Protein AF-A0A971QJQ2-F1 (afdb_monomer)

Nearest PDB structures (foldseek):
  7ohq-assembly1_v  TM=2.981E-01  e=3.728E+00  Saccharomyces cerevisiae S288C

Foldseek 3Di:
DDDPPPPPPPPDDDDDPDPDDPVVVVVVVVVCVVPAQWDQDPVRDIDGNPDDPPDDQPPDHPDPPPPPPDDDDD

Mean predicted aligned error: 15.32 Å

Secondary structure (DSSP, 8-state):
------------SS-PPPSS-HHHHHHHHHHHHHT-SEEE-TTS-EEE-S--TTSPPPSS--------------

Radius of gyration: 19.75 Å; Cα contacts (8 Å, |Δi|>4): 17; chains: 1; bounding box: 58×35×40 Å

Structure (mm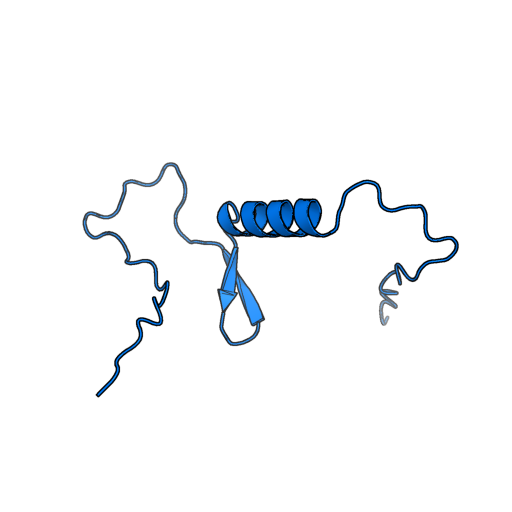CIF, N/CA/C/O backbone):
data_AF-A0A971QJQ2-F1
#
_entry.id   AF-A0A971QJQ2-F1
#
loop_
_atom_site.group_PDB
_atom_site.id
_atom_site.type_symbol
_atom_site.label_atom_id
_atom_site.label_alt_id
_atom_site.label_comp_id
_atom_site.label_asym_id
_atom_site.label_entity_id
_atom_site.label_seq_id
_atom_site.pdbx_PDB_ins_code
_atom_site.Cartn_x
_atom_site.Cartn_y
_atom_site.Cartn_z
_atom_site.occupancy
_atom_site.B_iso_or_equiv
_atom_site.auth_seq_id
_atom_site.auth_comp_id
_atom_site.auth_asym_id
_atom_site.auth_atom_id
_atom_site.pdbx_PDB_model_num
ATOM 1 N N . MET A 1 1 ? 31.769 7.948 19.536 1.00 44.56 1 MET A N 1
ATOM 2 C CA . MET A 1 1 ? 31.621 6.800 18.619 1.00 44.56 1 MET A CA 1
ATOM 3 C C . MET A 1 1 ? 30.262 6.951 17.969 1.00 44.56 1 MET A C 1
ATOM 5 O O . MET A 1 1 ? 29.268 6.549 18.557 1.00 44.56 1 MET A O 1
ATOM 9 N N . GLU A 1 2 ? 30.208 7.654 16.845 1.00 52.22 2 GLU A N 1
ATOM 10 C CA . GLU A 1 2 ? 28.983 7.807 16.059 1.00 52.22 2 GLU A CA 1
ATOM 11 C C . GLU A 1 2 ? 28.967 6.650 15.063 1.00 52.22 2 GLU A C 1
ATOM 13 O O . GLU A 1 2 ? 29.900 6.510 14.278 1.00 52.22 2 GLU A O 1
ATOM 18 N N . GLY A 1 3 ? 27.985 5.756 15.184 1.00 53.91 3 GLY A N 1
ATOM 19 C CA . GLY A 1 3 ? 27.798 4.676 14.225 1.00 53.91 3 GLY A CA 1
ATOM 20 C C . GLY A 1 3 ? 27.249 5.262 12.933 1.00 53.91 3 GLY A C 1
ATOM 21 O O . GLY A 1 3 ? 26.091 5.674 12.883 1.00 53.91 3 GLY A O 1
ATOM 22 N N . ASP A 1 4 ? 28.076 5.293 11.901 1.00 51.97 4 ASP A N 1
ATOM 23 C CA . ASP A 1 4 ? 27.714 5.517 10.510 1.00 51.97 4 ASP A CA 1
ATOM 24 C C . ASP A 1 4 ? 26.898 4.321 10.006 1.00 51.97 4 ASP A C 1
ATOM 26 O O . ASP A 1 4 ? 27.345 3.473 9.239 1.00 51.97 4 ASP A O 1
ATOM 30 N N . GLY A 1 5 ? 25.653 4.230 10.474 1.00 55.78 5 GLY A N 1
ATOM 31 C CA . GLY A 1 5 ? 24.646 3.349 9.904 1.00 55.78 5 GLY A CA 1
ATOM 32 C C . GLY A 1 5 ? 24.306 3.831 8.500 1.00 55.78 5 GLY A C 1
ATOM 33 O O . GLY A 1 5 ? 23.294 4.502 8.310 1.00 55.78 5 GLY A O 1
ATOM 34 N N . VAL A 1 6 ? 25.168 3.524 7.528 1.00 59.62 6 VAL A N 1
ATOM 35 C CA . VAL A 1 6 ? 24.922 3.756 6.106 1.00 59.62 6 VAL A CA 1
ATOM 36 C C . VAL A 1 6 ? 23.618 3.045 5.768 1.00 59.62 6 VAL A C 1
ATOM 38 O O . VAL A 1 6 ? 23.549 1.817 5.704 1.00 59.62 6 VAL A O 1
ATOM 41 N N . ALA A 1 7 ? 22.552 3.826 5.606 1.00 62.47 7 ALA A N 1
ATOM 42 C CA . ALA A 1 7 ? 21.300 3.338 5.068 1.00 62.47 7 ALA A CA 1
ATOM 43 C C . ALA A 1 7 ? 21.612 2.827 3.661 1.00 62.47 7 ALA A C 1
ATOM 45 O O . ALA A 1 7 ? 21.821 3.628 2.754 1.00 62.47 7 ALA A O 1
ATOM 46 N N . ASN A 1 8 ? 21.726 1.504 3.506 1.00 60.06 8 ASN A N 1
ATOM 47 C CA . ASN A 1 8 ? 22.002 0.869 2.223 1.00 60.06 8 ASN A CA 1
ATOM 48 C C . ASN A 1 8 ? 21.019 1.414 1.181 1.00 60.06 8 ASN A C 1
ATOM 50 O O . ASN A 1 8 ? 19.824 1.108 1.199 1.00 60.06 8 ASN A O 1
ATOM 54 N N . SER A 1 9 ? 21.527 2.270 0.301 1.00 59.09 9 SER A N 1
ATOM 55 C CA . SER A 1 9 ? 20.779 2.867 -0.788 1.00 59.09 9 SER A CA 1
ATOM 56 C C . SER A 1 9 ? 20.555 1.785 -1.837 1.00 59.09 9 SER A C 1
ATOM 58 O O . SER A 1 9 ? 21.462 1.461 -2.599 1.00 59.09 9 SER A O 1
ATOM 60 N N . TYR A 1 10 ? 19.349 1.223 -1.904 1.00 58.69 10 TYR A N 1
ATOM 61 C CA . TYR A 1 10 ? 18.945 0.272 -2.950 1.00 58.69 10 TYR A CA 1
ATOM 62 C C . TYR A 1 10 ? 18.735 0.964 -4.317 1.00 58.69 10 TYR A C 1
ATOM 64 O O . TYR A 1 10 ? 17.828 0.617 -5.074 1.00 58.69 10 TYR A O 1
ATOM 72 N N . ALA A 1 11 ? 19.545 1.976 -4.637 1.00 58.44 11 ALA A N 1
ATOM 73 C CA . ALA A 1 11 ? 19.461 2.737 -5.875 1.00 58.44 11 ALA A CA 1
ATOM 74 C C . ALA A 1 11 ? 20.240 2.031 -7.000 1.00 58.44 11 ALA A C 1
ATOM 76 O O . ALA A 1 11 ? 21.389 2.341 -7.275 1.00 58.44 11 ALA A O 1
ATOM 77 N N . ILE A 1 12 ? 19.569 1.037 -7.586 1.00 62.84 12 ILE A N 1
ATOM 78 C CA . ILE A 1 12 ? 19.441 0.745 -9.025 1.00 62.84 12 ILE A CA 1
ATOM 79 C C . ILE A 1 12 ? 20.684 0.988 -9.905 1.00 62.84 12 ILE A C 1
ATOM 81 O O . ILE A 1 12 ? 20.675 1.870 -10.759 1.00 62.84 12 ILE A O 1
ATOM 85 N N . ASP A 1 13 ? 21.664 0.091 -9.833 1.00 56.31 13 ASP A N 1
ATOM 86 C CA . ASP A 1 13 ? 22.497 -0.210 -11.000 1.00 56.31 13 ASP A CA 1
ATOM 87 C C . ASP A 1 13 ? 21.974 -1.494 -11.663 1.00 56.31 13 ASP A C 1
ATOM 89 O O . ASP A 1 13 ? 22.0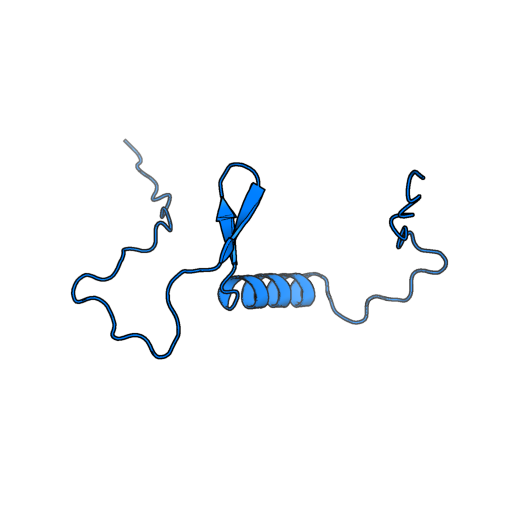17 -2.586 -11.095 1.00 56.31 13 ASP A O 1
ATOM 93 N N . GLY A 1 14 ? 21.425 -1.355 -12.876 1.00 60.66 14 GLY A N 1
ATOM 94 C CA . GLY A 1 14 ? 20.966 -2.477 -13.705 1.00 60.66 14 GLY A CA 1
ATOM 95 C C . GLY A 1 14 ? 19.552 -2.975 -13.393 1.00 60.66 14 GLY A C 1
ATOM 96 O O . GLY A 1 14 ? 19.375 -4.128 -12.992 1.00 60.66 14 GLY A O 1
ATOM 97 N N . ASN A 1 15 ? 18.541 -2.125 -13.624 1.00 68.38 15 ASN A N 1
ATOM 98 C CA . ASN A 1 15 ? 17.123 -2.460 -13.465 1.00 68.38 15 ASN A CA 1
ATOM 99 C C . ASN A 1 15 ? 16.775 -3.740 -14.249 1.00 68.38 15 ASN A C 1
ATOM 101 O O . ASN A 1 15 ? 16.703 -3.739 -15.480 1.00 68.38 15 ASN A O 1
ATOM 105 N N . LYS A 1 16 ? 16.595 -4.854 -13.536 1.00 78.12 16 LYS A N 1
ATOM 106 C CA . LYS A 1 16 ? 16.061 -6.086 -14.118 1.00 78.12 16 LYS A CA 1
ATOM 107 C C . LYS A 1 16 ? 14.622 -5.820 -14.578 1.00 78.12 16 LYS A C 1
ATOM 109 O O . LYS A 1 16 ? 13.949 -4.976 -13.981 1.00 78.12 16 LYS A O 1
ATOM 114 N N . PRO A 1 17 ? 14.131 -6.515 -15.619 1.00 83.69 17 PRO A N 1
ATOM 115 C CA . PRO A 1 17 ? 12.720 -6.423 -15.967 1.00 83.69 17 PRO A CA 1
ATOM 116 C C . PRO A 1 17 ? 11.867 -6.788 -14.747 1.00 83.69 17 PRO A C 1
ATOM 118 O O . PRO A 1 17 ? 12.238 -7.660 -13.957 1.00 83.69 17 PRO A O 1
ATOM 121 N N 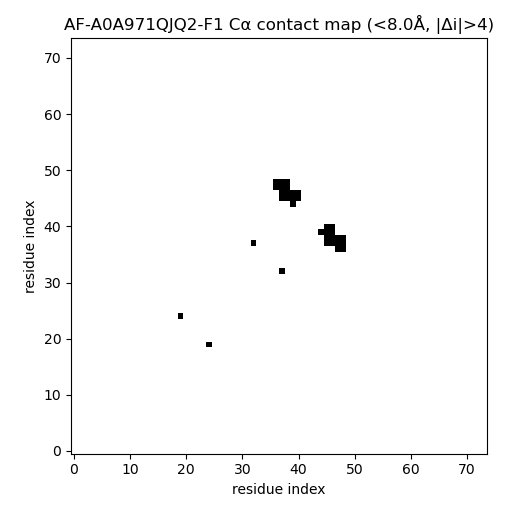. ALA A 1 18 ? 10.739 -6.098 -14.585 1.00 84.62 18 ALA A N 1
ATOM 122 C CA . ALA A 1 18 ? 9.823 -6.361 -13.487 1.00 84.62 18 ALA A CA 1
ATOM 123 C C . ALA A 1 18 ? 9.347 -7.824 -13.542 1.00 84.62 18 ALA A C 1
ATOM 125 O O . ALA A 1 18 ? 8.893 -8.293 -14.583 1.00 84.62 18 ALA A O 1
ATOM 126 N N . ILE A 1 19 ? 9.470 -8.542 -12.421 1.00 90.00 19 ILE A N 1
ATOM 127 C CA . ILE A 1 19 ? 9.059 -9.953 -12.313 1.00 90.00 19 ILE A CA 1
ATOM 128 C C . ILE A 1 19 ? 7.530 -10.071 -12.353 1.00 90.00 19 ILE A C 1
ATOM 130 O O . ILE A 1 19 ? 6.987 -11.025 -12.903 1.00 90.00 19 ILE A O 1
ATOM 134 N N . ILE A 1 20 ? 6.845 -9.092 -11.762 1.00 92.81 20 ILE A N 1
ATOM 135 C CA . ILE A 1 20 ? 5.388 -8.998 -11.706 1.00 92.81 20 ILE A CA 1
ATOM 136 C C . ILE A 1 20 ? 4.943 -7.617 -12.166 1.00 92.81 20 ILE A C 1
ATOM 138 O O . ILE A 1 20 ? 5.708 -6.649 -12.117 1.00 92.81 20 ILE A O 1
ATOM 142 N N . THR A 1 21 ? 3.691 -7.525 -12.598 1.00 94.12 21 THR A N 1
ATOM 143 C CA . THR A 1 21 ? 3.091 -6.237 -12.946 1.00 94.12 21 THR A CA 1
ATOM 144 C C . THR A 1 21 ? 2.940 -5.355 -11.704 1.00 94.12 21 THR A C 1
ATOM 146 O O . THR A 1 21 ? 2.862 -5.836 -10.570 1.00 94.12 21 THR A O 1
ATOM 149 N N . LYS A 1 22 ? 2.875 -4.037 -11.918 1.00 90.50 22 LYS A N 1
ATOM 150 C CA . LYS A 1 22 ? 2.631 -3.063 -10.844 1.00 90.50 22 LYS A CA 1
ATOM 151 C C . LYS A 1 22 ? 1.319 -3.346 -10.110 1.00 90.50 22 LYS A C 1
ATOM 153 O O . LYS A 1 22 ? 1.276 -3.251 -8.892 1.00 90.50 22 LYS A O 1
ATOM 158 N N . GLU A 1 23 ? 0.292 -3.749 -10.849 1.00 95.12 23 GLU A N 1
ATOM 159 C CA . GLU A 1 23 ? -1.014 -4.125 -10.308 1.00 95.12 23 GLU A CA 1
ATOM 160 C C . GLU A 1 23 ? -0.903 -5.303 -9.334 1.00 95.12 23 GLU A C 1
ATOM 162 O O . GLU A 1 23 ? -1.258 -5.168 -8.165 1.00 95.12 23 GLU A O 1
ATOM 167 N N . GLN A 1 24 ? -0.281 -6.408 -9.759 1.00 94.94 24 GLN A N 1
ATOM 168 C CA . GLN A 1 24 ? -0.047 -7.576 -8.898 1.00 94.94 24 GLN A CA 1
ATOM 169 C C . GLN A 1 24 ? 0.775 -7.228 -7.651 1.00 94.94 24 GLN A C 1
ATOM 171 O O . GLN A 1 24 ? 0.535 -7.753 -6.561 1.00 94.94 24 GLN A O 1
ATOM 176 N N . PHE A 1 25 ? 1.759 -6.337 -7.794 1.00 95.12 25 PHE A N 1
ATOM 177 C CA . PHE A 1 25 ? 2.535 -5.854 -6.658 1.00 95.12 25 PHE A CA 1
ATOM 178 C C . PHE A 1 25 ? 1.660 -5.075 -5.671 1.00 95.12 25 PHE A C 1
ATOM 180 O O . PHE A 1 25 ? 1.696 -5.352 -4.472 1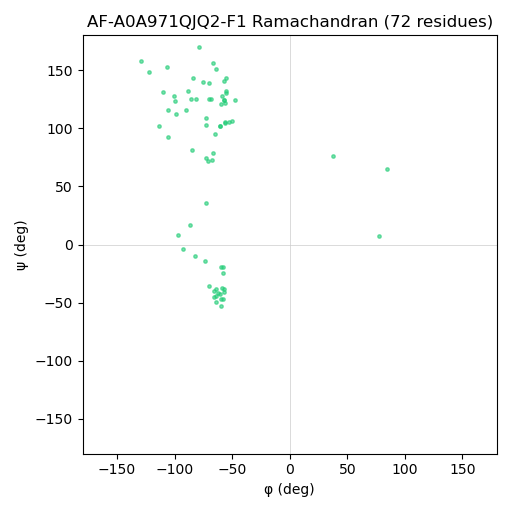.00 95.12 25 PHE A O 1
ATOM 187 N N . GLU A 1 26 ? 0.867 -4.120 -6.157 1.00 93.56 26 GLU A N 1
ATOM 188 C CA . GLU A 1 26 ? -0.021 -3.298 -5.333 1.00 93.56 26 GLU A CA 1
ATOM 189 C C . GLU A 1 26 ? -1.081 -4.139 -4.617 1.00 93.56 26 GLU A C 1
ATOM 191 O O . GLU A 1 26 ? -1.317 -3.934 -3.424 1.00 93.56 26 GLU A O 1
ATOM 196 N N . GLU A 1 27 ? -1.670 -5.123 -5.293 1.00 94.69 27 GLU A N 1
ATOM 197 C CA . GLU A 1 27 ? -2.588 -6.092 -4.686 1.00 94.69 27 GLU A CA 1
ATOM 198 C C . GLU A 1 27 ? -1.926 -6.857 -3.536 1.00 94.69 27 GLU A C 1
ATOM 200 O O . GLU A 1 27 ? -2.477 -6.935 -2.434 1.00 94.69 27 GLU A O 1
ATOM 205 N N . ALA A 1 28 ? -0.702 -7.352 -3.741 1.00 95.50 28 ALA A N 1
ATOM 206 C CA . ALA A 1 28 ? 0.048 -8.043 -2.698 1.00 95.50 28 ALA A CA 1
ATOM 207 C C . ALA A 1 28 ? 0.398 -7.120 -1.518 1.00 95.50 28 ALA A C 1
ATOM 209 O O . ALA A 1 28 ? 0.344 -7.550 -0.364 1.00 95.50 28 ALA A O 1
ATOM 210 N N . GLN A 1 29 ? 0.736 -5.849 -1.772 1.00 93.56 29 GLN A N 1
ATOM 211 C CA . GLN A 1 29 ? 0.978 -4.872 -0.703 1.00 93.56 29 GLN A CA 1
ATOM 212 C C . GLN A 1 29 ? -0.292 -4.610 0.116 1.00 93.56 29 GLN A C 1
ATOM 214 O O . GLN A 1 29 ? -0.221 -4.607 1.349 1.00 93.56 29 GLN A O 1
ATOM 219 N N . LYS A 1 30 ? -1.444 -4.443 -0.548 1.00 90.19 30 LYS A N 1
ATOM 220 C CA . LYS A 1 30 ? -2.752 -4.266 0.106 1.00 90.19 30 LYS A CA 1
ATOM 221 C C . LYS A 1 30 ? -3.094 -5.466 0.981 1.00 90.19 30 LYS A C 1
ATOM 223 O O . LYS A 1 30 ? -3.432 -5.293 2.150 1.00 90.19 30 LYS A O 1
ATOM 228 N N . GLU A 1 31 ? -2.930 -6.681 0.464 1.00 92.62 31 GLU A N 1
ATOM 229 C CA . GLU A 1 31 ? -3.200 -7.902 1.227 1.00 92.62 31 GLU A CA 1
ATOM 230 C C . GLU A 1 31 ? -2.235 -8.067 2.409 1.00 92.62 31 GLU A C 1
ATOM 232 O O . GLU A 1 31 ? -2.646 -8.424 3.516 1.00 92.62 31 GLU A O 1
ATOM 237 N N . ARG A 1 32 ? -0.950 -7.745 2.217 1.00 90.62 32 ARG A N 1
ATOM 238 C CA . ARG A 1 32 ? 0.041 -7.758 3.299 1.00 90.62 32 ARG A CA 1
ATOM 239 C C . ARG A 1 32 ? -0.336 -6.784 4.410 1.00 90.62 32 ARG A C 1
ATOM 241 O O . ARG A 1 32 ? -0.211 -7.138 5.580 1.00 90.62 32 ARG A O 1
ATOM 248 N N . LEU A 1 33 ? -0.802 -5.587 4.057 1.00 86.88 33 LEU A N 1
ATOM 249 C CA . LEU A 1 33 ? -1.274 -4.598 5.023 1.00 86.88 33 LEU A CA 1
ATOM 250 C C . LEU A 1 33 ? -2.538 -5.085 5.741 1.00 86.88 33 LEU A C 1
ATOM 252 O O . LEU A 1 33 ? -2.581 -5.050 6.966 1.00 86.88 33 LEU A O 1
ATOM 256 N N . ARG A 1 34 ? -3.514 -5.633 5.007 1.00 87.38 34 ARG A N 1
ATOM 257 C CA . ARG A 1 34 ? -4.762 -6.180 5.563 1.00 87.38 34 ARG A CA 1
ATOM 258 C C . ARG A 1 34 ? -4.513 -7.276 6.602 1.00 87.38 34 ARG A C 1
ATOM 260 O O . ARG A 1 34 ? -5.191 -7.331 7.625 1.00 87.38 34 ARG A O 1
ATOM 267 N N . ARG A 1 35 ? -3.538 -8.154 6.344 1.00 86.25 35 ARG A N 1
ATOM 268 C CA . ARG A 1 35 ? -3.136 -9.235 7.264 1.00 86.25 35 ARG A CA 1
ATOM 269 C C . ARG A 1 35 ? -2.175 -8.774 8.355 1.00 86.25 35 ARG A C 1
ATOM 271 O O . ARG A 1 35 ? -1.877 -9.543 9.270 1.00 86.25 35 ARG A O 1
ATOM 278 N N . SER A 1 36 ? -1.655 -7.557 8.251 1.00 85.50 36 SER A N 1
ATOM 279 C CA . SER A 1 36 ? -0.732 -7.025 9.232 1.00 85.50 36 SER A CA 1
ATOM 280 C C . SER A 1 36 ? -1.457 -6.742 10.542 1.00 85.50 36 SER A C 1
ATOM 282 O O . SER A 1 36 ? -2.546 -6.172 10.588 1.00 85.50 36 SER A O 1
ATOM 284 N N . ASN A 1 37 ? -0.788 -7.077 11.639 1.00 81.50 37 ASN A N 1
ATOM 285 C CA . ASN A 1 37 ? -1.173 -6.608 12.964 1.00 81.50 37 ASN A CA 1
ATOM 286 C C . ASN A 1 37 ? -0.538 -5.247 13.277 1.00 81.50 37 ASN A C 1
ATOM 288 O O . ASN A 1 37 ? -0.463 -4.889 14.443 1.00 81.50 37 ASN A O 1
ATOM 292 N N . ILE A 1 38 ? -0.033 -4.516 12.281 1.00 84.31 38 ILE A N 1
ATOM 293 C CA . ILE A 1 38 ? 0.546 -3.179 12.440 1.00 84.31 38 ILE A CA 1
ATOM 294 C C . ILE A 1 38 ? -0.491 -2.148 12.000 1.00 84.31 38 ILE A C 1
ATOM 296 O O . ILE A 1 38 ? -1.011 -2.231 10.891 1.00 84.31 38 ILE A O 1
ATOM 300 N N . VAL A 1 39 ? -0.756 -1.182 12.871 1.00 80.88 39 VAL A N 1
ATOM 301 C CA . VAL A 1 39 ? -1.561 0.012 12.618 1.00 80.88 39 VAL A CA 1
ATOM 302 C C . VAL A 1 39 ? -0.609 1.200 12.607 1.00 80.88 39 VAL A C 1
ATOM 304 O O . VAL A 1 39 ? 0.239 1.318 13.492 1.00 80.88 39 VAL A O 1
ATOM 307 N N . VAL A 1 40 ? -0.716 2.047 11.591 1.00 82.94 40 VAL A N 1
ATOM 308 C CA . VAL A 1 40 ? 0.044 3.297 11.502 1.00 82.94 40 VAL A CA 1
ATOM 309 C C . VAL A 1 40 ? -0.896 4.411 11.938 1.00 82.94 40 VAL A C 1
ATOM 311 O O . VAL A 1 40 ? -1.998 4.505 11.402 1.00 82.94 40 VAL A O 1
ATOM 314 N N . ASP A 1 41 ? -0.503 5.189 12.946 1.00 77.75 41 ASP A N 1
ATOM 315 C CA . ASP A 1 41 ? -1.288 6.345 13.382 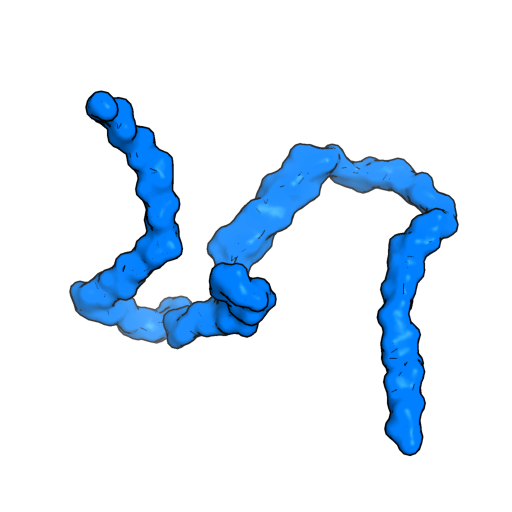1.00 77.75 41 ASP A CA 1
ATOM 316 C C . ASP A 1 41 ? -1.081 7.560 12.464 1.00 77.75 41 ASP A C 1
ATOM 318 O O . ASP A 1 41 ? -0.212 7.568 11.590 1.00 77.75 41 ASP A O 1
ATOM 322 N N . GLU A 1 42 ? -1.903 8.593 12.648 1.00 80.00 42 GLU A N 1
ATOM 323 C CA . GLU A 1 42 ? -1.899 9.823 11.837 1.00 80.00 42 GLU A CA 1
ATOM 324 C C . GLU A 1 42 ? -0.544 10.556 11.842 1.00 80.00 42 GLU A C 1
ATOM 326 O O . GLU A 1 42 ? -0.247 11.333 10.937 1.00 80.00 42 GLU A O 1
ATOM 331 N N . TYR A 1 43 ? 0.305 10.271 12.832 1.00 79.19 43 TYR A N 1
ATOM 332 C CA . TYR A 1 43 ? 1.644 10.838 12.988 1.00 79.19 43 TYR A CA 1
ATOM 333 C C . TYR A 1 43 ? 2.746 9.920 12.435 1.00 79.19 43 TYR A C 1
ATOM 335 O O . TYR A 1 43 ? 3.933 10.177 12.641 1.00 79.19 43 TYR A O 1
ATOM 343 N N . GLY A 1 44 ? 2.373 8.836 11.748 1.00 77.56 44 GLY A N 1
ATOM 344 C CA . GLY A 1 44 ? 3.297 7.888 11.128 1.00 77.56 44 GLY A CA 1
ATOM 345 C C . GLY A 1 44 ? 3.945 6.901 12.102 1.00 77.56 44 GLY A C 1
ATOM 346 O O . GLY A 1 44 ? 4.826 6.139 11.698 1.00 77.56 44 GLY A O 1
ATOM 347 N N . SER A 1 45 ? 3.530 6.869 13.370 1.00 82.12 45 SER A N 1
ATOM 348 C CA . SER A 1 45 ? 4.047 5.908 14.344 1.00 82.12 45 SER A CA 1
ATOM 349 C C . SER A 1 45 ? 3.335 4.565 14.196 1.00 82.12 45 SER A C 1
ATOM 351 O O . SER A 1 45 ? 2.110 4.453 14.254 1.00 82.12 45 SER A O 1
ATOM 353 N N . SER A 1 46 ? 4.119 3.504 14.017 1.00 82.94 46 SER A N 1
ATOM 354 C CA . SER A 1 46 ? 3.596 2.146 13.875 1.00 82.94 46 SER A CA 1
ATOM 355 C C . SER A 1 46 ? 3.385 1.484 15.239 1.00 82.94 46 SER A C 1
ATOM 357 O O . SER A 1 46 ? 4.333 1.348 16.017 1.00 82.94 46 SER A O 1
ATOM 359 N N . LYS A 1 47 ? 2.174 0.995 15.511 1.00 84.75 47 LYS A N 1
ATOM 360 C CA . LYS A 1 47 ? 1.819 0.230 16.717 1.00 84.75 47 LYS A CA 1
ATOM 361 C C . LYS A 1 47 ? 1.264 -1.136 16.334 1.00 84.75 47 LYS A C 1
ATOM 363 O O . LYS A 1 47 ? 0.639 -1.296 15.291 1.00 84.75 47 LYS A O 1
ATOM 368 N N . ARG A 1 48 ? 1.491 -2.149 17.172 1.00 84.62 48 ARG A N 1
ATOM 369 C CA . ARG A 1 48 ? 0.882 -3.471 16.975 1.00 84.62 48 ARG A CA 1
ATOM 370 C C . ARG A 1 48 ? -0.524 -3.500 17.573 1.00 84.62 48 ARG A C 1
ATOM 372 O O . ARG A 1 48 ? -0.743 -2.929 18.638 1.00 84.62 48 ARG A O 1
ATOM 379 N N . LYS A 1 49 ? -1.453 -4.197 16.916 1.00 82.44 49 LYS A N 1
ATOM 380 C CA . LYS A 1 49 ? -2.771 -4.521 17.469 1.00 82.44 49 LYS A CA 1
ATOM 381 C C . LYS A 1 49 ? -2.570 -5.248 18.797 1.00 82.44 49 LYS A C 1
ATOM 383 O O . LYS A 1 49 ? -1.765 -6.174 18.883 1.00 82.44 49 LYS A O 1
ATOM 388 N N . SER A 1 50 ? -3.299 -4.809 19.818 1.00 79.88 50 SER A N 1
ATOM 389 C CA . SER A 1 5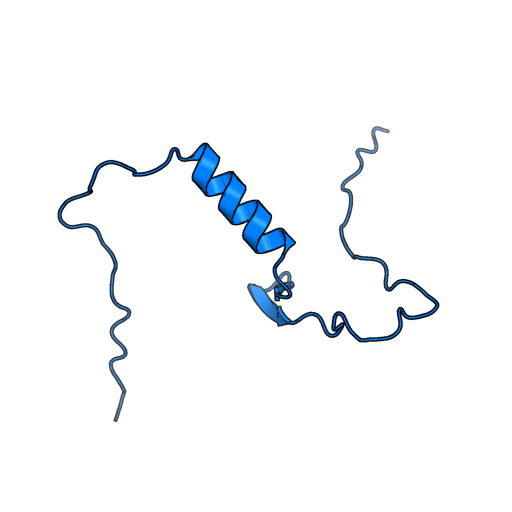0 ? -3.269 -5.406 21.158 1.00 79.88 50 SER A CA 1
ATOM 390 C C . SER A 1 50 ? -3.996 -6.752 21.221 1.00 79.88 50 SER A C 1
ATOM 392 O O . SER A 1 50 ? -3.837 -7.494 22.186 1.00 79.88 50 SER A O 1
ATOM 394 N N . THR A 1 51 ? -4.794 -7.077 20.202 1.00 78.81 51 THR A N 1
ATOM 395 C CA . THR A 1 51 ? -5.550 -8.323 20.114 1.00 78.81 51 THR A CA 1
ATOM 396 C C . THR A 1 51 ? -4.725 -9.431 19.458 1.00 78.81 51 THR A C 1
ATOM 398 O O . THR A 1 51 ? -4.131 -9.263 18.392 1.00 78.81 51 THR A O 1
ATOM 401 N N . HIS A 1 52 ? -4.716 -10.602 20.093 1.00 80.75 52 HIS A N 1
ATOM 402 C CA . HIS A 1 52 ? -4.139 -11.831 19.554 1.00 80.75 52 HIS A CA 1
ATOM 403 C C . HIS A 1 52 ? -5.240 -12.802 19.119 1.00 80.75 52 HIS A C 1
ATOM 405 O O . HIS A 1 52 ? -6.332 -12.813 19.685 1.00 80.75 52 HIS A O 1
ATOM 411 N N . TYR A 1 53 ? -4.934 -13.668 18.149 1.00 75.06 53 TYR A N 1
ATOM 412 C CA . TYR A 1 53 ? -5.880 -14.648 17.593 1.00 75.06 53 TYR A CA 1
ATOM 413 C C . TYR A 1 53 ? -6.475 -15.611 18.635 1.00 75.06 53 TYR A C 1
ATOM 415 O O . TYR A 1 53 ? -7.563 -16.139 18.430 1.00 75.06 53 TYR A O 1
ATOM 423 N N . SER A 1 54 ? -5.774 -15.832 19.749 1.00 75.44 54 SER A N 1
ATOM 424 C CA . SER A 1 54 ? -6.191 -16.708 20.848 1.00 75.44 54 SER A CA 1
ATOM 425 C C . SER A 1 54 ? -6.956 -15.994 21.966 1.00 75.44 54 SER A C 1
ATOM 427 O O . SER A 1 54 ? -7.404 -16.645 22.910 1.00 75.44 54 SER A O 1
ATOM 429 N N . MET A 1 55 ? -7.105 -14.668 21.903 1.00 82.38 55 MET A N 1
ATOM 430 C CA . MET A 1 55 ? -7.839 -13.924 22.924 1.00 82.38 55 MET A CA 1
ATOM 431 C C . MET A 1 55 ? -9.341 -14.133 22.751 1.00 82.38 55 MET A C 1
ATOM 433 O O . MET A 1 55 ? -9.862 -14.124 21.632 1.00 82.38 55 MET A O 1
ATOM 437 N N . LYS A 1 56 ? -10.063 -14.280 23.871 1.00 82.00 56 LYS A N 1
ATOM 438 C CA . LYS A 1 56 ? -11.526 -14.211 23.842 1.00 82.00 56 LYS A CA 1
ATOM 439 C C . LYS A 1 56 ? -11.930 -12.882 23.216 1.00 82.00 56 LYS A C 1
ATOM 441 O O . LYS A 1 56 ? -11.437 -11.831 23.624 1.00 82.00 56 LYS A O 1
ATOM 446 N N . LYS A 1 57 ? -12.833 -12.948 22.238 1.00 77.94 57 LYS A N 1
ATOM 447 C CA . LYS A 1 57 ? -13.424 -11.749 21.650 1.00 77.94 57 LYS A CA 1
ATOM 448 C C . LYS A 1 57 ? -14.075 -10.956 22.787 1.00 77.94 57 LYS A C 1
ATOM 450 O O . LYS A 1 57 ? -14.864 -11.551 23.529 1.00 77.94 57 LYS A O 1
ATOM 455 N N . PRO A 1 58 ? -13.722 -9.675 22.976 1.00 71.19 58 PRO A N 1
ATOM 456 C CA . PRO A 1 58 ? -14.419 -8.856 23.952 1.00 71.19 58 PRO A CA 1
ATOM 457 C C . PRO A 1 58 ? -15.911 -8.845 23.594 1.00 71.19 58 PRO A C 1
ATOM 459 O O . PRO A 1 58 ? -16.269 -8.837 22.416 1.00 71.19 58 PRO A O 1
ATOM 462 N N . SER A 1 59 ? -16.779 -8.905 24.607 1.00 69.44 59 SER A N 1
ATOM 463 C CA . SER A 1 59 ? -18.242 -8.932 24.430 1.00 69.44 59 SER A CA 1
ATOM 464 C C . SER A 1 59 ? -18.774 -7.696 23.706 1.00 69.44 59 SER A C 1
ATOM 466 O O . SER A 1 59 ? -19.855 -7.744 23.133 1.00 69.44 59 SER A O 1
ATOM 468 N N . ASN A 1 60 ? -17.977 -6.628 23.695 1.00 60.94 60 ASN A N 1
ATOM 469 C CA . ASN A 1 60 ? -18.135 -5.491 22.811 1.00 60.94 60 ASN A CA 1
ATOM 470 C C . ASN A 1 60 ? -17.032 -5.609 21.754 1.00 60.94 60 ASN A C 1
ATOM 472 O O . ASN A 1 60 ? -15.855 -5.558 22.134 1.00 60.94 60 ASN A O 1
ATOM 476 N N . PRO A 1 61 ? -17.345 -5.800 20.460 1.00 53.66 61 PRO A N 1
ATOM 477 C CA . PRO A 1 61 ? -16.326 -5.644 19.438 1.00 53.66 61 PRO A CA 1
ATOM 478 C C . PRO A 1 61 ? -15.757 -4.233 19.598 1.00 53.66 61 PRO A C 1
ATOM 480 O O . PRO A 1 61 ? -16.502 -3.259 19.588 1.00 53.66 61 PRO A O 1
ATOM 483 N N . CYS A 1 62 ? -14.447 -4.123 19.822 1.00 46.59 62 CYS A N 1
ATOM 484 C CA . CYS A 1 62 ? -13.768 -2.850 19.640 1.00 46.59 62 CYS A CA 1
ATOM 485 C C . CYS A 1 62 ? -13.978 -2.506 18.166 1.00 46.59 62 CYS A C 1
ATOM 487 O O . CYS A 1 62 ? -13.381 -3.160 17.309 1.00 46.59 62 CYS A O 1
ATOM 489 N N . GLU A 1 63 ? -14.912 -1.597 17.886 1.00 43.81 63 GLU A N 1
ATOM 490 C CA . GLU A 1 63 ? -15.186 -1.097 16.545 1.00 43.81 63 GLU A CA 1
ATOM 491 C C . GLU A 1 63 ? -13.849 -0.731 15.907 1.00 43.81 63 GLU A C 1
ATOM 493 O O . GLU A 1 63 ? -13.034 -0.009 16.492 1.00 43.81 63 GLU A O 1
ATOM 498 N N . ASN A 1 64 ? -13.579 -1.317 14.741 1.00 46.09 64 A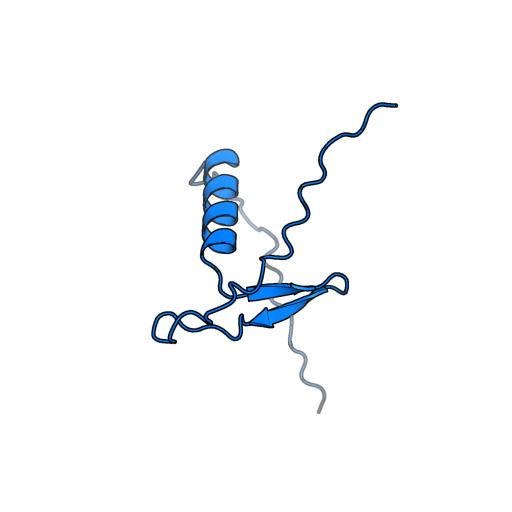SN A N 1
ATOM 499 C CA . ASN A 1 64 ? -12.473 -0.854 13.929 1.00 46.09 64 ASN A CA 1
ATOM 500 C C . ASN A 1 64 ? -12.782 0.611 13.619 1.00 46.09 64 ASN A C 1
ATOM 502 O O . ASN A 1 64 ? -13.830 0.905 13.046 1.00 46.09 64 ASN A O 1
ATOM 506 N N . GLN A 1 65 ? -11.892 1.521 14.006 1.00 42.19 65 GLN A N 1
ATOM 507 C CA . GLN A 1 65 ? -11.877 2.858 13.433 1.00 42.19 65 GLN A CA 1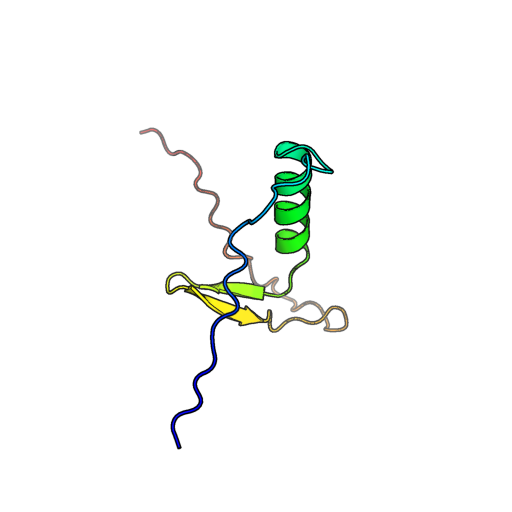
ATOM 508 C C . GLN A 1 65 ? -11.381 2.748 11.990 1.00 42.19 65 GLN A C 1
ATOM 510 O O . GLN A 1 65 ? -10.255 3.108 11.676 1.00 42.19 65 GLN A O 1
ATOM 515 N N . ASP A 1 66 ? -12.229 2.190 11.134 1.00 44.16 66 ASP A N 1
ATOM 516 C CA . ASP A 1 66 ? -12.147 2.320 9.693 1.00 44.16 66 ASP A CA 1
ATOM 517 C C . ASP A 1 66 ? -13.272 3.289 9.338 1.00 44.16 66 ASP A C 1
ATOM 519 O O . ASP A 1 66 ? -14.443 2.928 9.236 1.00 44.16 66 ASP A O 1
ATOM 523 N N . GLN A 1 67 ? -12.918 4.568 9.283 1.00 40.97 67 GLN A N 1
ATOM 524 C CA . GLN A 1 67 ? -13.820 5.644 8.915 1.00 40.97 67 GLN A CA 1
ATOM 525 C C . GLN A 1 67 ? -14.216 5.433 7.447 1.00 40.97 67 GLN A C 1
ATOM 527 O O . GLN A 1 67 ? -13.497 5.829 6.529 1.00 40.97 67 GLN A O 1
ATOM 532 N N . GLU A 1 68 ? -15.352 4.773 7.216 1.00 38.84 68 GLU A N 1
ATOM 533 C CA . GLU A 1 68 ? -16.074 4.877 5.954 1.00 38.84 68 GLU A CA 1
ATOM 534 C C . GLU A 1 68 ? -16.366 6.363 5.733 1.00 38.84 68 GLU A C 1
ATOM 536 O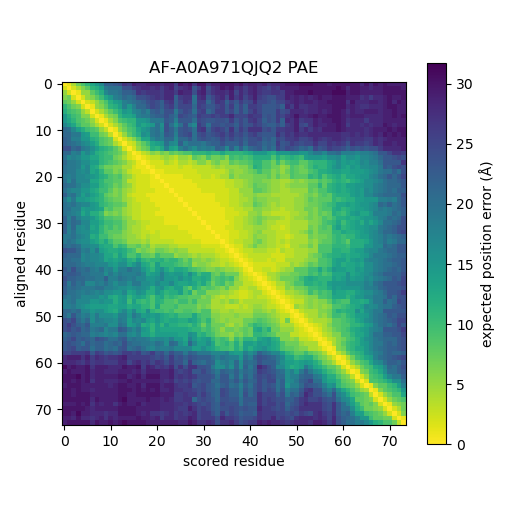 O . GLU A 1 68 ? -17.212 6.968 6.393 1.00 38.84 68 GLU A O 1
ATOM 541 N N . LYS A 1 69 ? -15.623 6.983 4.813 1.00 46.72 69 LYS A N 1
ATOM 542 C CA . LYS A 1 69 ? -15.950 8.301 4.275 1.00 46.72 69 LYS A CA 1
ATOM 543 C C . LYS A 1 69 ? -17.154 8.112 3.347 1.00 46.72 69 LYS A C 1
ATOM 545 O O . LYS A 1 69 ? -17.008 8.058 2.134 1.00 46.72 69 LYS A O 1
ATOM 550 N N . GLY A 1 70 ? -18.323 7.910 3.949 1.00 35.91 70 GLY A N 1
ATOM 551 C CA . GLY A 1 70 ? -19.605 7.919 3.263 1.00 35.91 70 GLY A CA 1
ATOM 552 C C . GLY A 1 70 ? -19.935 9.341 2.827 1.00 35.91 70 GLY A C 1
ATOM 553 O O . GLY A 1 70 ? -19.906 10.273 3.633 1.00 35.91 70 GLY A O 1
ATOM 554 N N . ASP A 1 71 ? -20.204 9.498 1.538 1.00 44.88 71 ASP A N 1
ATOM 555 C CA . ASP A 1 71 ? -20.691 10.726 0.932 1.00 44.88 71 ASP A CA 1
ATOM 556 C C . ASP A 1 71 ? -21.995 11.181 1.604 1.00 44.88 71 ASP A C 1
ATOM 558 O O . ASP A 1 71 ? -22.990 10.455 1.612 1.00 44.88 71 ASP A O 1
ATOM 562 N N . ILE A 1 72 ? -22.023 12.414 2.110 1.00 49.94 72 ILE A N 1
ATOM 563 C CA . ILE A 1 72 ? -23.273 13.141 2.346 1.00 49.94 72 ILE A CA 1
ATOM 564 C C . ILE A 1 72 ? -23.314 14.335 1.401 1.00 49.94 72 ILE A C 1
ATOM 566 O O . ILE A 1 72 ? -22.664 15.355 1.618 1.00 49.94 72 ILE A O 1
ATOM 570 N N . ASN A 1 73 ? -24.091 14.160 0.332 1.00 42.31 73 ASN A N 1
ATOM 571 C CA . ASN A 1 73 ? -24.725 15.251 -0.392 1.00 42.31 73 ASN A CA 1
ATOM 572 C C . ASN A 1 73 ? -25.806 15.863 0.511 1.00 42.31 73 ASN A C 1
ATOM 574 O O . ASN A 1 73 ? -26.706 15.138 0.945 1.00 42.31 73 ASN A O 1
ATOM 578 N N . ALA A 1 74 ? -25.742 17.173 0.739 1.00 38.62 74 ALA A N 1
ATOM 579 C CA . ALA A 1 74 ? -26.890 18.028 1.036 1.00 38.62 74 ALA A CA 1
ATOM 580 C C . ALA A 1 74 ? -26.563 19.463 0.608 1.00 38.62 74 ALA A C 1
ATOM 582 O O . ALA A 1 74 ? -25.492 19.961 1.025 1.00 38.62 74 ALA A O 1
#

Solvent-accessible surface area (backbone atoms only — not comparable to full-atom values): 5331 Å² total; per-residue (Å²): 137,82,82,82,75,72,74,81,75,87,77,75,81,77,83,69,80,74,92,63,55,71,64,63,50,51,53,50,51,51,52,52,51,71,72,42,58,61,45,69,46,101,84,70,53,76,42,69,58,90,74,55,97,85,55,80,76,58,96,62,74,78,73,76,92,68,80,76,85,70,86,77,90,131

Sequence (74 aa):
MEGDGVANSYAIDGNKPAIITKEQFEEAQKERLRRSNIVVDEYGSSKRKSTHYSMKKPSNPCENQDQEKGDINA

pLDDT: mean 71.22, std 18.05, range [35.91, 95.5]